Protein AF-N1R2E8-F1 (afdb_monomer_lite)

Secondary structure (DSSP, 8-state):
-PPPPS----S-HHHHTTT-SEEEE-S--GGGGGS-HHHHHHHS-SSEEEEETTS---EEETS---TTTGGGTPPP--

Radius of gyration: 15.97 Å; chains: 1; bounding box: 43×41×31 Å

Sequence (78 aa):
MGARAPVTVTSDAYEAVRDAHAVCILTEWDEFRSLDCWRMYNVMQKPAFVFAVAGFIIYAIGKPLDQAQWLKVMPAVA

Foldseek 3Di:
DDDDDPDDDDPDPLVVLQQAQEDEAPDDDPVVVPDDVVSSCVRYDPQHWYAYPVDGDTDRPDDPPPVVPVVVPDPDDD

pLDDT: mean 74.65, std 19.26, range [38.69, 95.75]

InterPro domains:
  IPR014027 UDP-glucose/GDP-mannose dehydrogenase, C-terminal [PF03720] (7-53)
  IPR028356 UDP-glucose 6-dehydrogenase, eukaryotic type [PTHR11374] (6-53)
  IPR036220 UDP-glucose/GDP-mannose dehydrogenase, C-terminal domain superfamily [SSF52413] (6-49)

Organism: Aegilops tauschii (NCBI:txid37682)

Structure (mmCIF, N/CA/C/O backbone):
data_AF-N1R2E8-F1
#
_entry.id   AF-N1R2E8-F1
#
loop_
_atom_site.group_PDB
_atom_site.id
_atom_site.type_symbol
_atom_site.label_atom_id
_atom_site.label_alt_id
_atom_site.label_comp_id
_atom_site.label_asym_id
_atom_site.label_entity_id
_atom_site.label_seq_id
_atom_site.pdbx_PDB_ins_code
_atom_site.Cartn_x
_atom_site.Cartn_y
_atom_site.Cartn_z
_atom_site.occupancy
_atom_site.B_iso_or_equiv
_atom_site.auth_seq_id
_atom_site.auth_comp_id
_atom_site.auth_asym_id
_atom_site.auth_atom_id
_atom_site.pdbx_PDB_model_num
ATOM 1 N N . MET A 1 1 ? -18.437 -9.989 -18.445 1.00 38.69 1 MET A N 1
ATOM 2 C CA . MET A 1 1 ? -17.403 -9.357 -17.595 1.00 38.69 1 MET A CA 1
ATOM 3 C C . MET A 1 1 ? -18.088 -8.919 -16.314 1.00 38.69 1 MET A C 1
ATOM 5 O O . MET A 1 1 ? -18.984 -8.092 -16.398 1.00 38.69 1 MET A O 1
ATOM 9 N N . GLY A 1 2 ? -17.780 -9.535 -15.171 1.00 50.22 2 GLY A N 1
ATOM 10 C CA . GLY A 1 2 ? -18.392 -9.152 -13.894 1.00 50.22 2 GLY A CA 1
ATOM 11 C C . GLY A 1 2 ? -17.872 -7.786 -13.456 1.00 50.22 2 GLY A C 1
ATOM 12 O O . GLY A 1 2 ? -16.660 -7.606 -13.353 1.00 50.22 2 GLY A O 1
ATOM 13 N N . ALA A 1 3 ? -18.766 -6.822 -13.247 1.00 57.66 3 ALA A N 1
ATOM 14 C CA . ALA A 1 3 ? -18.394 -5.527 -12.696 1.00 57.66 3 ALA A CA 1
ATOM 15 C C . ALA A 1 3 ? -17.885 -5.731 -11.261 1.00 57.66 3 ALA A C 1
ATOM 17 O O . ALA A 1 3 ? -18.595 -6.287 -10.423 1.00 57.66 3 ALA A O 1
ATOM 18 N N . ARG A 1 4 ? -16.643 -5.320 -10.978 1.00 65.75 4 ARG A N 1
ATOM 19 C CA . ARG A 1 4 ? -16.146 -5.234 -9.599 1.00 65.75 4 ARG A CA 1
ATOM 20 C C . ARG A 1 4 ? -16.977 -4.189 -8.852 1.00 65.75 4 ARG A C 1
ATOM 22 O O . ARG A 1 4 ? -17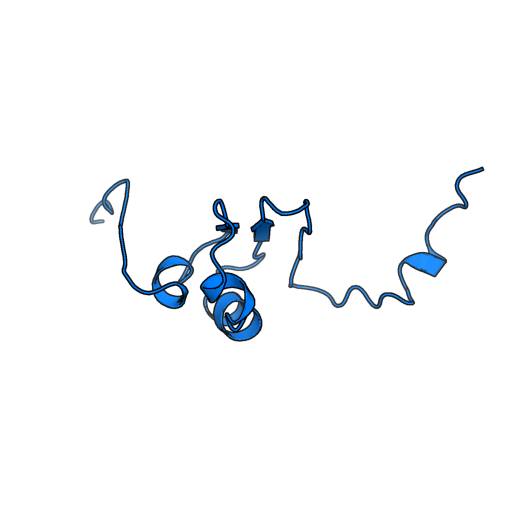.377 -3.186 -9.443 1.00 65.75 4 ARG A O 1
ATOM 29 N N . ALA A 1 5 ? -17.233 -4.430 -7.567 1.00 78.44 5 ALA A N 1
ATOM 30 C CA . ALA A 1 5 ? -17.846 -3.427 -6.708 1.00 78.44 5 ALA A CA 1
ATOM 31 C C . ALA A 1 5 ? -17.014 -2.128 -6.763 1.00 78.44 5 ALA A C 1
ATOM 33 O O . ALA A 1 5 ? -15.784 -2.208 -6.811 1.00 78.44 5 ALA A O 1
ATOM 34 N N . PRO A 1 6 ? -17.650 -0.942 -6.760 1.00 87.50 6 PRO A N 1
ATOM 35 C CA . PRO A 1 6 ? -16.946 0.338 -6.875 1.00 87.50 6 PRO A CA 1
ATOM 36 C C . PRO A 1 6 ? -16.007 0.609 -5.691 1.00 87.50 6 PRO A C 1
ATOM 38 O O . PRO A 1 6 ? -15.100 1.428 -5.802 1.00 87.50 6 PRO A O 1
ATOM 41 N N . VAL A 1 7 ? -16.219 -0.084 -4.568 1.00 92.12 7 VAL A N 1
ATOM 42 C CA . VAL A 1 7 ? -15.381 -0.033 -3.372 1.00 92.12 7 VAL A CA 1
ATOM 43 C C . VAL A 1 7 ? -15.209 -1.448 -2.830 1.00 92.12 7 VAL A C 1
ATOM 45 O O . VAL A 1 7 ? -16.172 -2.211 -2.744 1.00 92.12 7 VAL A O 1
ATOM 48 N N . THR A 1 8 ? -13.984 -1.781 -2.436 1.00 94.19 8 THR A N 1
ATOM 49 C CA . THR A 1 8 ? -13.635 -3.024 -1.742 1.00 94.19 8 THR A CA 1
ATOM 50 C C . THR A 1 8 ? -12.865 -2.692 -0.474 1.00 94.19 8 THR A C 1
ATOM 52 O O . THR A 1 8 ? -12.016 -1.804 -0.486 1.00 94.19 8 THR A O 1
ATOM 55 N N . VAL A 1 9 ? -13.141 -3.422 0.603 1.00 95.06 9 VAL A N 1
ATOM 56 C CA . VAL A 1 9 ? -12.442 -3.290 1.885 1.00 95.06 9 VAL A CA 1
ATOM 57 C C . VAL A 1 9 ? -11.717 -4.600 2.163 1.00 95.06 9 VAL A C 1
ATOM 59 O O . VAL A 1 9 ? -12.272 -5.673 1.933 1.00 95.06 9 VAL A O 1
ATOM 62 N N . THR A 1 10 ? -10.484 -4.511 2.647 1.00 95.25 10 THR A N 1
ATOM 63 C CA . THR A 1 10 ? -9.683 -5.657 3.087 1.00 95.25 10 THR A CA 1
ATOM 64 C C . THR A 1 10 ? -8.993 -5.317 4.404 1.00 95.25 10 THR A C 1
ATOM 66 O O . THR A 1 10 ? -8.787 -4.145 4.717 1.00 95.25 10 THR A O 1
ATOM 69 N N . SER A 1 11 ? -8.659 -6.345 5.176 1.00 95.75 11 SER A N 1
ATOM 70 C CA . SER A 1 11 ? -7.877 -6.243 6.409 1.00 95.75 11 SER A CA 1
ATOM 71 C C . SER A 1 11 ? -6.366 -6.362 6.174 1.00 95.75 11 SER A C 1
ATOM 73 O O . SER A 1 11 ? -5.605 -6.299 7.132 1.00 95.75 11 SER A O 1
ATOM 75 N N . ASP A 1 12 ? -5.921 -6.563 4.928 1.00 94.12 12 ASP A N 1
ATOM 76 C CA . ASP A 1 12 ? -4.512 -6.749 4.571 1.00 94.12 12 ASP A CA 1
ATOM 77 C C . ASP A 1 12 ? -4.050 -5.678 3.563 1.00 94.12 12 ASP A C 1
ATOM 79 O O . ASP A 1 12 ? -4.599 -5.530 2.467 1.00 94.12 12 ASP A O 1
ATOM 83 N N . ALA A 1 13 ? -3.008 -4.927 3.932 1.00 93.06 13 ALA A N 1
ATOM 84 C CA . ALA A 1 13 ? -2.470 -3.841 3.115 1.00 93.06 13 ALA A CA 1
ATOM 85 C C . ALA A 1 13 ? -1.839 -4.321 1.792 1.00 93.06 13 ALA A C 1
ATOM 87 O O . ALA A 1 13 ? -1.905 -3.612 0.789 1.00 93.06 13 ALA A O 1
ATOM 88 N N . TYR A 1 14 ? -1.255 -5.521 1.757 1.00 93.31 14 TYR A N 1
ATOM 89 C CA . TYR A 1 14 ? -0.674 -6.113 0.549 1.00 93.31 14 TYR A CA 1
ATOM 90 C C . TYR A 1 14 ? -1.754 -6.598 -0.419 1.00 93.31 14 TYR A C 1
ATOM 92 O O . TYR A 1 14 ? -1.558 -6.547 -1.633 1.00 93.31 14 TYR A O 1
ATOM 100 N N . GLU A 1 15 ? -2.900 -7.042 0.096 1.00 95.75 15 GLU A N 1
ATOM 101 C CA . GLU A 1 15 ? -4.070 -7.316 -0.736 1.00 95.75 15 GLU A CA 1
ATOM 102 C C . GLU A 1 15 ? -4.675 -6.036 -1.306 1.00 95.75 15 GLU A C 1
ATOM 104 O O . GLU A 1 15 ?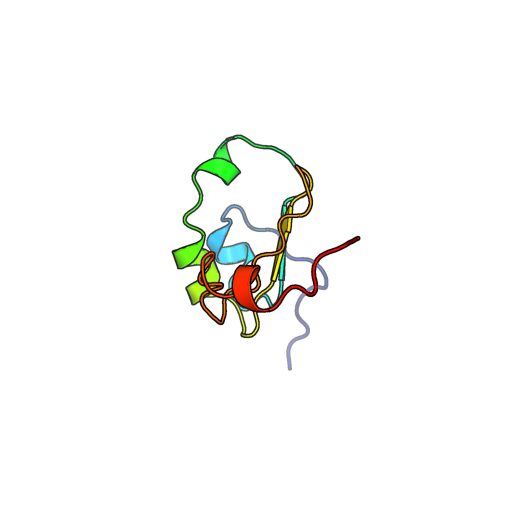 -5.041 -6.014 -2.480 1.00 95.75 15 GLU A O 1
ATOM 109 N N . ALA A 1 16 ? -4.726 -4.963 -0.510 1.00 94.50 16 ALA A N 1
ATOM 110 C CA . ALA A 1 16 ? -5.278 -3.677 -0.933 1.00 94.50 16 ALA A CA 1
ATOM 111 C C . ALA A 1 16 ? -4.521 -3.068 -2.123 1.00 94.50 16 ALA A C 1
ATOM 113 O O . ALA A 1 16 ? -5.123 -2.403 -2.965 1.00 94.50 16 ALA A O 1
ATOM 114 N N . VAL A 1 17 ? -3.206 -3.299 -2.205 1.00 94.19 17 VAL A N 1
ATOM 115 C CA . VAL A 1 17 ? -2.356 -2.774 -3.288 1.00 94.19 17 VAL A CA 1
ATOM 116 C C . VAL A 1 17 ? -2.143 -3.752 -4.444 1.00 94.19 17 VAL A C 1
ATOM 118 O O . VAL A 1 17 ? -1.509 -3.392 -5.437 1.00 94.19 17 VAL A O 1
ATOM 121 N N . ARG A 1 18 ? -2.670 -4.979 -4.360 1.00 95.19 18 ARG A N 1
ATOM 122 C CA . ARG A 1 18 ? -2.554 -5.965 -5.440 1.00 95.19 18 ARG A CA 1
ATOM 123 C C . ARG A 1 18 ? -3.271 -5.454 -6.688 1.00 95.19 18 ARG A C 1
ATOM 125 O O . ARG A 1 18 ? -4.440 -5.085 -6.635 1.00 95.19 18 ARG A O 1
ATOM 132 N N . ASP A 1 19 ? -2.557 -5.431 -7.808 1.00 94.38 19 ASP A N 1
ATOM 133 C CA . ASP A 1 19 ? -3.008 -4.866 -9.084 1.00 94.38 19 ASP A CA 1
ATOM 134 C C . ASP A 1 19 ? -3.374 -3.366 -9.041 1.00 94.38 19 ASP A C 1
ATOM 136 O O . ASP A 1 19 ? -3.937 -2.829 -10.000 1.00 94.38 19 ASP A O 1
ATOM 140 N N . ALA A 1 20 ? -3.034 -2.655 -7.963 1.00 93.81 20 ALA A N 1
ATOM 141 C CA . ALA A 1 20 ? -3.257 -1.220 -7.873 1.00 93.81 20 ALA A CA 1
ATOM 142 C C . ALA A 1 20 ? -2.203 -0.458 -8.690 1.00 93.81 20 ALA A C 1
ATOM 144 O O . ALA A 1 20 ? -1.024 -0.811 -8.696 1.00 93.81 20 ALA A O 1
ATOM 145 N N . HIS A 1 21 ? -2.620 0.625 -9.349 1.00 91.19 21 HIS A N 1
ATOM 146 C CA . HIS A 1 21 ? -1.703 1.570 -10.002 1.00 91.19 21 HIS A CA 1
ATOM 147 C C . HIS A 1 21 ? -1.096 2.552 -8.993 1.00 91.19 21 HIS A C 1
ATOM 149 O O . HIS A 1 21 ? 0.026 3.027 -9.160 1.00 91.19 21 HIS A O 1
ATOM 155 N N . ALA A 1 22 ? -1.844 2.862 -7.935 1.00 90.69 22 ALA A N 1
ATOM 156 C CA . ALA A 1 22 ? -1.438 3.802 -6.909 1.00 90.69 22 ALA A CA 1
ATOM 157 C C . ALA A 1 22 ? -1.951 3.375 -5.533 1.00 90.69 22 ALA A C 1
ATOM 159 O O . ALA A 1 22 ? -3.011 2.759 -5.426 1.00 90.69 22 ALA A O 1
ATOM 160 N N . VAL A 1 23 ? -1.218 3.757 -4.491 1.00 90.56 23 VAL A N 1
ATOM 161 C CA . VAL A 1 23 ? -1.637 3.646 -3.091 1.00 90.56 23 VAL A CA 1
ATOM 162 C C . VAL A 1 23 ? -1.553 5.014 -2.422 1.00 90.56 23 VAL A C 1
ATOM 164 O O . VAL A 1 23 ? -0.624 5.782 -2.677 1.00 90.56 23 VAL A O 1
ATOM 167 N N . CYS A 1 24 ? -2.536 5.320 -1.575 1.00 91.19 24 CYS A N 1
ATOM 168 C CA . CYS A 1 24 ? -2.584 6.550 -0.795 1.00 91.19 24 CYS A CA 1
ATOM 169 C C . CYS A 1 24 ? -2.724 6.216 0.692 1.00 91.19 24 CYS A C 1
ATOM 171 O O . CYS A 1 24 ? -3.717 5.621 1.107 1.00 91.19 24 CYS A O 1
ATOM 173 N N . ILE A 1 25 ? -1.725 6.594 1.487 1.00 87.81 25 ILE A N 1
ATOM 174 C CA . ILE A 1 25 ? -1.729 6.451 2.942 1.00 87.81 25 ILE A CA 1
ATOM 175 C C . ILE A 1 25 ? -2.294 7.745 3.527 1.00 87.81 25 ILE A C 1
ATOM 177 O O . ILE A 1 25 ? -1.623 8.778 3.518 1.00 87.81 25 ILE A O 1
ATOM 181 N N . LEU A 1 26 ? -3.539 7.679 4.004 1.00 88.19 26 LEU A N 1
ATOM 182 C CA . LEU A 1 26 ? -4.319 8.835 4.471 1.00 88.19 26 LEU A CA 1
ATOM 183 C C . LEU A 1 26 ? -4.282 9.052 5.990 1.00 88.19 26 LEU A C 1
ATOM 185 O O . LEU A 1 26 ? -4.784 10.058 6.481 1.00 88.19 26 LEU A O 1
ATOM 189 N N . THR A 1 27 ? -3.695 8.119 6.733 1.00 86.81 27 THR A N 1
ATOM 190 C CA . THR A 1 27 ? -3.630 8.129 8.200 1.00 86.81 27 THR A CA 1
ATOM 191 C C . THR A 1 27 ? -2.244 7.697 8.654 1.00 86.81 27 THR A C 1
ATOM 193 O O . THR A 1 27 ? -1.654 6.807 8.044 1.00 86.81 27 THR A O 1
ATOM 196 N N . GLU A 1 28 ? -1.741 8.272 9.741 1.00 85.62 28 GLU A N 1
ATOM 197 C CA . GLU A 1 28 ? -0.384 8.030 10.253 1.00 85.62 28 GLU A CA 1
ATOM 198 C C . GLU A 1 28 ? -0.287 6.886 11.279 1.00 85.62 28 GLU A C 1
ATOM 200 O O . GLU A 1 28 ? 0.397 7.004 12.292 1.00 85.62 28 GLU A O 1
ATOM 205 N N . TRP A 1 29 ? -0.955 5.758 11.025 1.00 89.12 29 TRP A N 1
ATOM 206 C CA . TRP A 1 29 ? -0.827 4.587 11.896 1.00 89.12 29 TRP A CA 1
ATOM 207 C C . TRP A 1 29 ? 0.607 4.047 11.884 1.00 89.12 29 TRP A C 1
ATOM 209 O O . TRP A 1 29 ? 1.201 3.868 10.817 1.00 89.12 29 TRP A O 1
ATOM 219 N N . ASP A 1 30 ? 1.141 3.740 13.069 1.00 86.12 30 ASP A N 1
ATOM 220 C CA . ASP A 1 30 ? 2.499 3.203 13.234 1.00 86.12 30 ASP A CA 1
ATOM 221 C C . ASP A 1 30 ? 2.736 1.928 12.411 1.00 86.12 30 ASP A C 1
ATOM 223 O O . ASP A 1 30 ? 3.835 1.709 11.905 1.00 86.12 30 ASP A O 1
ATOM 227 N N . GLU A 1 31 ? 1.690 1.130 12.199 1.00 86.38 31 GLU A N 1
ATOM 228 C CA . GLU A 1 31 ? 1.706 -0.086 11.380 1.00 86.38 31 GLU A CA 1
ATOM 229 C C . GLU A 1 31 ? 2.162 0.168 9.935 1.00 86.38 31 GLU A C 1
ATOM 231 O O . GLU A 1 31 ? 2.811 -0.680 9.328 1.00 86.38 31 GLU A O 1
ATOM 236 N N . PHE A 1 32 ? 1.886 1.347 9.370 1.00 85.56 32 PHE A N 1
ATOM 237 C CA . PHE A 1 32 ? 2.304 1.671 8.005 1.00 85.56 32 PHE A CA 1
ATOM 238 C C . PHE A 1 32 ? 3.793 2.002 7.892 1.00 85.56 32 PHE A C 1
ATOM 240 O O . PHE A 1 32 ? 4.351 1.915 6.799 1.00 85.56 32 PHE A O 1
ATOM 247 N N . ARG A 1 33 ? 4.464 2.322 9.006 1.00 82.31 33 ARG A N 1
ATOM 248 C CA . ARG A 1 33 ? 5.915 2.568 9.040 1.00 82.31 33 ARG A CA 1
ATOM 249 C C . ARG A 1 33 ? 6.727 1.278 8.917 1.00 82.31 33 ARG A C 1
ATOM 251 O O . ARG A 1 33 ? 7.893 1.338 8.539 1.00 82.31 33 ARG A O 1
ATOM 258 N N . SER A 1 34 ? 6.129 0.130 9.238 1.00 86.31 34 SER A N 1
ATOM 259 C CA . SER A 1 34 ? 6.778 -1.186 9.205 1.00 86.31 34 SER A CA 1
ATOM 260 C C . SER A 1 34 ? 6.404 -2.034 7.982 1.00 86.31 34 SER A C 1
ATOM 262 O O . SER A 1 34 ? 6.861 -3.173 7.872 1.00 86.31 34 SER A O 1
ATOM 264 N N . LEU A 1 35 ? 5.603 -1.501 7.050 1.00 86.19 35 LEU A N 1
ATOM 265 C CA . LEU A 1 35 ? 5.246 -2.206 5.818 1.00 86.19 35 LEU A CA 1
ATOM 266 C C . LEU A 1 35 ? 6.450 -2.387 4.886 1.00 86.19 35 LEU A C 1
ATOM 268 O O . LEU A 1 35 ? 7.268 -1.489 4.686 1.00 86.19 35 LEU A O 1
ATOM 272 N N . ASP A 1 36 ? 6.508 -3.552 4.242 1.00 87.31 36 ASP A N 1
ATOM 273 C CA . ASP A 1 36 ? 7.494 -3.843 3.208 1.00 87.31 36 ASP A CA 1
ATOM 274 C C . ASP A 1 36 ? 7.057 -3.209 1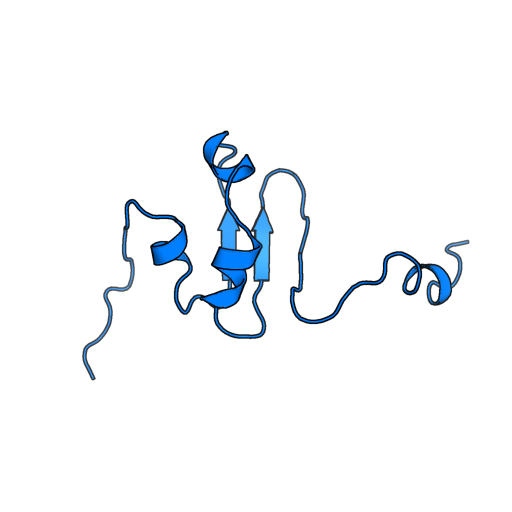.878 1.00 87.31 36 ASP A C 1
ATOM 276 O O . ASP A 1 36 ? 6.345 -3.807 1.061 1.00 87.31 36 ASP A O 1
ATOM 280 N N . CYS A 1 37 ? 7.505 -1.973 1.651 1.00 83.56 37 CYS A N 1
ATOM 281 C CA . CYS A 1 37 ? 7.236 -1.226 0.422 1.00 83.56 37 CYS A CA 1
ATOM 282 C C . CYS A 1 37 ? 7.725 -1.950 -0.843 1.00 83.56 37 CYS A C 1
ATOM 284 O O . CYS A 1 37 ? 7.151 -1.760 -1.918 1.00 83.56 37 CYS A O 1
ATOM 286 N N . TRP A 1 38 ? 8.763 -2.789 -0.747 1.00 84.44 38 TRP A N 1
ATOM 287 C CA . TRP A 1 38 ? 9.265 -3.542 -1.894 1.00 84.44 38 TRP A CA 1
ATOM 288 C C . TRP A 1 38 ? 8.310 -4.670 -2.273 1.00 84.44 38 TRP A C 1
ATOM 290 O O . TRP A 1 38 ? 7.966 -4.842 -3.446 1.00 84.44 38 TRP A O 1
ATOM 300 N N . ARG A 1 39 ? 7.803 -5.392 -1.271 1.00 89.00 39 ARG A N 1
ATOM 301 C CA . ARG A 1 39 ? 6.751 -6.392 -1.461 1.00 89.00 39 ARG A CA 1
ATOM 302 C C . ARG A 1 39 ? 5.481 -5.773 -2.038 1.00 89.00 39 ARG A C 1
ATOM 304 O O . ARG A 1 39 ? 4.919 -6.343 -2.971 1.00 89.00 39 ARG A O 1
ATOM 311 N N . MET A 1 40 ? 5.055 -4.614 -1.531 1.00 89.75 40 MET A N 1
ATOM 312 C CA . MET A 1 40 ? 3.910 -3.874 -2.079 1.00 89.75 40 MET A CA 1
ATOM 313 C C . MET A 1 40 ? 4.135 -3.521 -3.547 1.00 89.75 40 MET A C 1
ATOM 315 O O . MET A 1 40 ? 3.301 -3.826 -4.395 1.00 89.75 40 MET A O 1
ATOM 319 N N . TYR A 1 41 ? 5.296 -2.94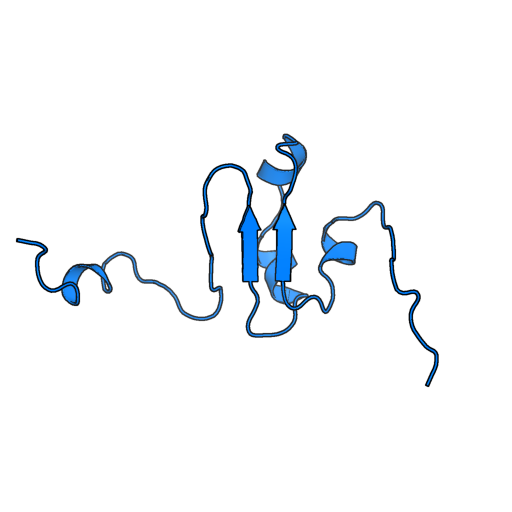6 -3.869 1.00 85.75 41 TYR A N 1
ATOM 320 C CA . TYR A 1 41 ? 5.627 -2.605 -5.241 1.00 85.75 41 TYR A CA 1
ATOM 321 C C . TYR A 1 41 ? 5.541 -3.829 -6.154 1.00 85.75 41 TYR A C 1
ATOM 323 O O . TYR A 1 41 ? 4.898 -3.745 -7.191 1.00 85.75 41 TYR A O 1
ATOM 331 N N . ASN A 1 42 ? 6.111 -4.980 -5.799 1.00 89.81 42 ASN A N 1
ATOM 332 C CA . ASN A 1 42 ? 6.109 -6.158 -6.678 1.00 89.81 42 ASN A CA 1
ATOM 333 C C . ASN A 1 42 ? 4.709 -6.658 -7.081 1.00 89.81 42 ASN A C 1
ATOM 335 O O . ASN A 1 42 ? 4.581 -7.266 -8.140 1.00 89.81 42 ASN A O 1
ATOM 339 N N . VAL A 1 43 ? 3.672 -6.383 -6.284 1.00 92.94 43 VAL A N 1
ATOM 340 C CA . VAL A 1 43 ? 2.285 -6.790 -6.579 1.00 92.94 43 VAL A CA 1
ATOM 341 C C . VAL A 1 43 ? 1.429 -5.681 -7.211 1.00 92.94 43 VAL A C 1
ATOM 343 O O . VAL A 1 43 ? 0.282 -5.934 -7.576 1.00 92.94 43 VAL A O 1
ATOM 346 N N . MET A 1 44 ? 1.967 -4.466 -7.353 1.00 94.00 44 MET A N 1
ATOM 347 C CA . MET A 1 44 ? 1.303 -3.319 -7.988 1.00 94.00 44 MET A CA 1
ATOM 348 C C . MET A 1 44 ? 1.545 -3.264 -9.502 1.00 94.00 44 MET A C 1
ATOM 350 O O . MET A 1 44 ? 2.635 -3.600 -9.983 1.00 94.00 44 MET A O 1
ATOM 354 N N . GLN A 1 45 ? 0.577 -2.711 -10.239 1.00 93.00 45 GLN A N 1
ATOM 355 C CA . GLN A 1 45 ? 0.698 -2.430 -11.675 1.00 93.00 45 GLN A CA 1
ATOM 356 C C . GLN A 1 45 ? 1.770 -1.369 -11.953 1.00 93.00 45 GLN A C 1
ATOM 358 O O . GLN A 1 45 ? 2.036 -0.504 -11.118 1.00 93.00 45 GLN A O 1
ATOM 363 N N . LYS A 1 46 ? 2.422 -1.451 -13.122 1.00 88.12 46 LYS A N 1
ATOM 364 C CA . LYS A 1 46 ? 3.517 -0.545 -13.510 1.00 88.12 46 LYS A CA 1
ATOM 365 C C . LYS A 1 46 ? 3.074 0.475 -14.556 1.00 88.12 46 LYS A C 1
ATOM 367 O O . LYS A 1 46 ? 2.440 0.075 -15.530 1.00 88.12 46 LYS A O 1
ATOM 372 N N . PRO A 1 47 ? 3.480 1.753 -14.421 1.00 88.56 47 PRO A N 1
ATOM 373 C CA . PRO A 1 47 ? 4.230 2.349 -13.300 1.00 88.56 47 PRO A CA 1
ATOM 374 C C . PRO A 1 47 ? 3.393 2.422 -12.006 1.00 88.56 47 PRO A C 1
ATOM 376 O O . PRO A 1 47 ? 2.182 2.605 -12.077 1.00 88.56 47 PRO A O 1
ATOM 379 N N . ALA A 1 48 ? 4.041 2.279 -10.842 1.00 84.62 48 ALA A N 1
ATOM 380 C CA . ALA A 1 48 ? 3.372 2.302 -9.535 1.00 84.62 48 ALA A CA 1
ATOM 381 C C . ALA A 1 48 ? 3.643 3.617 -8.791 1.00 84.62 48 ALA A C 1
ATOM 383 O O . ALA A 1 48 ? 4.772 4.114 -8.814 1.00 84.62 48 ALA A O 1
ATOM 384 N N . PHE A 1 49 ? 2.631 4.136 -8.091 1.00 84.31 49 PHE A N 1
ATOM 385 C CA . PHE A 1 49 ? 2.704 5.412 -7.370 1.00 84.31 49 PHE A CA 1
ATOM 386 C C . PHE A 1 49 ? 2.321 5.265 -5.893 1.00 84.31 49 PHE A C 1
ATOM 388 O O . PHE A 1 49 ? 1.342 4.602 -5.557 1.00 84.31 49 PHE A O 1
ATOM 395 N N . VAL A 1 50 ? 3.070 5.920 -5.007 1.00 84.81 50 VAL A N 1
ATOM 396 C CA . VAL A 1 50 ? 2.796 5.956 -3.563 1.00 84.81 50 VAL A CA 1
ATOM 397 C C . VAL A 1 50 ? 2.616 7.410 -3.135 1.00 84.81 50 VAL A C 1
ATOM 399 O O . VAL A 1 50 ? 3.485 8.238 -3.405 1.00 84.81 50 VAL A O 1
ATOM 402 N N . PHE A 1 51 ? 1.500 7.707 -2.471 1.00 83.06 51 PHE A N 1
ATOM 403 C CA . PHE A 1 51 ? 1.180 9.011 -1.888 1.00 83.06 51 PHE A CA 1
ATOM 404 C C . PHE A 1 51 ? 1.014 8.865 -0.371 1.00 83.06 51 PHE A C 1
ATOM 406 O O . PHE A 1 51 ? 0.339 7.942 0.084 1.00 83.06 51 PHE A O 1
ATOM 413 N N . ALA A 1 52 ? 1.598 9.765 0.421 1.00 78.44 52 ALA A N 1
ATOM 414 C CA . ALA A 1 52 ? 1.493 9.742 1.881 1.00 78.44 52 ALA A CA 1
ATOM 415 C C . ALA A 1 52 ? 1.223 11.145 2.443 1.00 78.44 52 ALA A C 1
ATOM 417 O O . ALA A 1 52 ? 1.820 12.124 1.995 1.00 78.44 52 ALA A O 1
ATOM 418 N N . VAL A 1 53 ? 0.327 11.237 3.434 1.00 69.38 53 VAL A N 1
ATOM 419 C CA . VAL A 1 53 ? -0.093 12.514 4.051 1.00 69.38 53 VAL A CA 1
ATOM 420 C C . VAL A 1 53 ? 0.947 13.140 4.983 1.00 69.38 53 VAL A C 1
ATOM 422 O O . VAL A 1 53 ? 0.911 14.347 5.193 1.00 69.38 53 VAL A O 1
ATOM 425 N N . ALA A 1 54 ? 1.912 12.365 5.490 1.00 61.88 54 ALA A N 1
ATOM 426 C CA . ALA A 1 54 ? 2.956 12.836 6.413 1.00 61.88 54 ALA A CA 1
ATOM 427 C C . ALA A 1 54 ? 4.030 13.743 5.757 1.00 61.88 54 ALA A C 1
ATOM 429 O O . ALA A 1 54 ? 5.069 14.023 6.350 1.00 61.88 54 ALA A O 1
ATOM 430 N N . GLY A 1 55 ? 3.787 14.199 4.527 1.00 49.12 55 GLY A N 1
ATOM 431 C CA . GLY A 1 55 ? 4.727 14.918 3.675 1.00 49.12 55 GLY A CA 1
ATOM 432 C C . GLY A 1 55 ? 4.817 14.206 2.332 1.00 49.12 55 GLY A C 1
ATOM 433 O O . GLY A 1 55 ? 5.076 13.007 2.283 1.00 49.12 55 GLY A O 1
ATOM 434 N N . PHE A 1 56 ? 4.559 14.931 1.243 1.00 43.34 56 PHE A N 1
ATOM 435 C CA . PHE A 1 56 ? 4.544 14.416 -0.127 1.00 43.34 56 PHE A CA 1
ATOM 436 C C . PHE A 1 56 ? 5.905 13.817 -0.524 1.00 43.34 56 PHE A C 1
ATOM 438 O O . PHE A 1 56 ? 6.732 14.484 -1.140 1.00 43.34 56 PHE A O 1
ATOM 445 N N . ILE A 1 57 ? 6.135 12.545 -0.206 1.00 49.97 57 ILE A N 1
ATOM 446 C CA . ILE A 1 57 ? 7.218 11.755 -0.783 1.00 49.97 57 ILE A CA 1
ATOM 447 C C . ILE A 1 57 ? 6.597 10.879 -1.868 1.00 49.97 57 ILE A C 1
ATOM 449 O O . ILE A 1 57 ? 5.965 9.864 -1.586 1.00 49.97 57 ILE A O 1
ATOM 453 N N . ILE A 1 58 ? 6.744 11.309 -3.123 1.00 48.53 58 ILE A N 1
ATOM 454 C CA . ILE A 1 58 ? 6.335 10.532 -4.296 1.00 48.53 58 ILE A CA 1
ATOM 455 C C . ILE A 1 58 ? 7.501 9.614 -4.664 1.00 48.53 58 ILE A C 1
ATOM 457 O O . ILE A 1 58 ? 8.494 10.063 -5.237 1.00 48.53 58 ILE A O 1
ATOM 461 N N . TYR A 1 59 ? 7.386 8.320 -4.372 1.00 53.06 59 TYR A N 1
ATOM 462 C CA . TYR A 1 59 ? 8.296 7.323 -4.936 1.00 53.06 59 TYR A CA 1
ATOM 463 C C . TYR A 1 59 ? 7.733 6.827 -6.272 1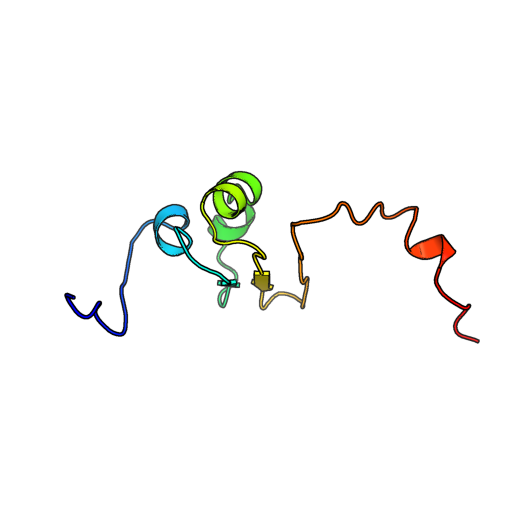.00 53.06 59 TYR A C 1
ATOM 465 O O . TYR A 1 59 ? 6.795 6.032 -6.307 1.00 53.06 59 TYR A O 1
ATOM 473 N N . ALA A 1 60 ? 8.318 7.278 -7.384 1.00 49.16 60 ALA A N 1
ATOM 474 C CA . ALA A 1 60 ? 8.179 6.602 -8.671 1.00 49.16 60 ALA A CA 1
ATOM 475 C C . ALA A 1 60 ? 9.116 5.389 -8.664 1.00 49.16 60 ALA A C 1
ATOM 477 O O . ALA A 1 60 ? 10.267 5.465 -9.097 1.00 49.16 60 ALA A O 1
ATOM 478 N N . ILE A 1 61 ? 8.663 4.271 -8.103 1.00 53.59 61 ILE A N 1
ATOM 479 C CA . ILE A 1 61 ? 9.467 3.051 -8.124 1.00 53.59 61 ILE A CA 1
ATOM 480 C C . ILE A 1 61 ? 9.424 2.530 -9.570 1.00 53.59 61 ILE A C 1
ATOM 482 O O . ILE A 1 61 ? 8.362 2.243 -10.116 1.00 53.59 61 ILE A O 1
ATOM 486 N N . GLY A 1 62 ? 10.581 2.519 -10.234 1.00 45.62 62 GLY A N 1
ATOM 487 C CA . GLY A 1 62 ? 10.688 2.183 -11.659 1.00 45.62 62 GLY A CA 1
ATOM 488 C C . GLY A 1 62 ? 11.998 2.614 -12.321 1.00 45.62 62 GLY A C 1
ATOM 489 O O . GLY A 1 62 ? 12.401 2.017 -13.316 1.00 45.62 62 GLY A O 1
ATOM 490 N N . LYS A 1 63 ? 12.718 3.578 -11.737 1.00 45.00 63 LYS A N 1
ATOM 491 C CA . LYS A 1 63 ? 14.154 3.792 -11.967 1.00 45.00 63 LYS A CA 1
ATOM 492 C C . LYS A 1 63 ? 14.815 4.158 -10.639 1.00 45.00 63 LYS A C 1
ATOM 494 O O . LYS A 1 63 ? 14.175 4.854 -9.852 1.00 45.00 63 LYS A O 1
ATOM 499 N N . PRO A 1 64 ? 16.056 3.722 -10.366 1.00 39.38 64 PRO A N 1
ATOM 500 C CA . PRO A 1 64 ? 16.800 4.289 -9.255 1.00 39.38 64 PRO A CA 1
ATOM 501 C C . PRO A 1 64 ? 16.913 5.795 -9.511 1.00 39.38 64 PRO A C 1
ATOM 503 O O . PRO A 1 64 ? 17.540 6.211 -10.485 1.00 39.38 64 PRO A O 1
ATOM 506 N N . LEU A 1 65 ? 16.301 6.623 -8.659 1.00 52.72 65 LEU A N 1
ATOM 507 C CA . LEU A 1 65 ? 16.894 7.929 -8.415 1.00 52.72 65 LEU A CA 1
ATOM 508 C C . LEU A 1 65 ? 18.184 7.603 -7.669 1.00 52.72 65 LEU A C 1
ATOM 510 O O . LEU A 1 65 ? 18.191 7.462 -6.449 1.00 52.72 65 LEU A O 1
ATOM 514 N N . ASP A 1 66 ? 19.266 7.391 -8.416 1.00 55.78 66 ASP A N 1
ATOM 515 C CA . ASP A 1 66 ? 20.580 7.567 -7.832 1.00 55.78 66 ASP A CA 1
ATOM 516 C C . ASP A 1 66 ? 20.592 9.001 -7.297 1.00 55.78 66 ASP A C 1
ATOM 518 O O . ASP A 1 66 ? 20.566 9.976 -8.059 1.00 55.78 66 ASP A O 1
ATOM 522 N N . GLN A 1 67 ? 20.550 9.126 -5.971 1.00 52.84 67 GLN A N 1
ATOM 523 C CA . GLN A 1 67 ? 20.539 10.411 -5.293 1.00 52.84 67 GLN A CA 1
ATOM 524 C C . GLN A 1 67 ? 21.813 11.220 -5.626 1.00 52.84 67 GLN A C 1
ATOM 526 O O . GLN A 1 67 ? 21.841 12.431 -5.435 1.00 52.84 67 GLN A O 1
ATOM 531 N N . ALA A 1 68 ? 22.848 10.589 -6.191 1.00 53.31 68 ALA A N 1
ATOM 532 C CA . ALA A 1 68 ? 24.049 11.247 -6.690 1.00 53.31 68 ALA A CA 1
ATOM 533 C C . ALA A 1 68 ? 23.957 11.710 -8.160 1.00 53.31 68 ALA A C 1
ATOM 535 O O . ALA A 1 68 ? 24.778 12.525 -8.593 1.00 53.31 68 ALA A O 1
ATOM 536 N N . GLN A 1 69 ? 22.986 11.228 -8.945 1.00 54.19 69 GLN A N 1
ATOM 537 C CA . GLN A 1 69 ? 22.873 11.547 -10.372 1.00 54.19 69 GLN A CA 1
ATOM 538 C C . GLN A 1 69 ? 21.922 12.723 -10.643 1.00 54.19 69 GLN A C 1
ATOM 540 O O . GLN A 1 69 ? 22.221 13.531 -11.518 1.00 54.19 69 GLN A O 1
ATOM 545 N N . TRP A 1 70 ? 20.844 12.899 -9.865 1.00 50.53 70 TRP A N 1
ATOM 546 C CA . TRP A 1 70 ? 19.928 14.049 -10.018 1.00 50.53 70 TRP A CA 1
ATOM 547 C C . TRP A 1 70 ? 20.568 15.393 -9.620 1.00 50.53 70 TRP A C 1
ATOM 549 O O . TRP A 1 70 ? 20.301 16.407 -10.259 1.00 50.53 70 TRP A O 1
ATOM 559 N N . LEU A 1 71 ? 21.480 15.399 -8.636 1.00 55.34 71 LEU A N 1
ATOM 560 C CA . LEU A 1 71 ? 22.242 16.591 -8.232 1.00 55.34 71 LEU A CA 1
ATOM 561 C C . LEU A 1 71 ? 23.142 17.131 -9.355 1.00 55.34 71 LEU A C 1
ATOM 563 O O . LEU A 1 71 ? 23.453 18.316 -9.377 1.00 55.34 71 LEU A O 1
ATOM 567 N N . LYS A 1 72 ? 23.545 16.280 -10.308 1.00 57.81 72 LYS A N 1
ATOM 568 C CA . LYS A 1 72 ? 24.402 16.668 -11.443 1.00 57.81 72 LYS A CA 1
ATOM 569 C C . LYS A 1 72 ? 23.636 17.336 -12.588 1.00 57.81 72 LYS A C 1
ATOM 571 O O . LYS A 1 72 ? 24.267 17.898 -13.475 1.00 57.81 72 LYS A O 1
ATOM 576 N N . VAL A 1 73 ? 22.305 17.246 -12.597 1.00 57.78 73 VAL A N 1
ATOM 577 C CA . VAL A 1 73 ? 21.440 17.754 -13.681 1.00 57.78 73 VAL A CA 1
ATOM 578 C C . VAL A 1 73 ? 20.563 18.928 -13.253 1.00 57.78 73 VAL A C 1
ATOM 580 O O . VAL A 1 73 ? 19.823 19.455 -14.080 1.00 57.78 73 VAL A O 1
ATOM 583 N N . MET A 1 74 ? 20.651 19.377 -11.998 1.00 45.62 74 MET A N 1
ATOM 584 C CA . MET A 1 74 ? 19.998 20.619 -11.594 1.00 45.62 74 MET A CA 1
ATOM 585 C C . MET A 1 74 ? 20.781 21.813 -12.155 1.00 45.62 7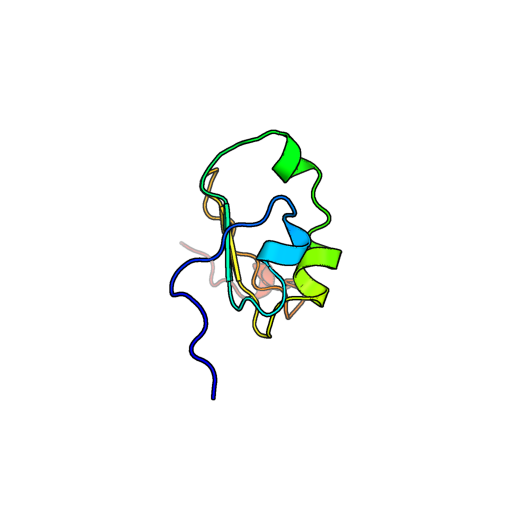4 MET A C 1
ATOM 587 O O . MET A 1 74 ? 21.951 21.976 -11.798 1.00 45.62 74 MET A O 1
ATOM 591 N N . PRO A 1 75 ? 20.183 22.685 -12.989 1.00 47.34 75 PRO A N 1
ATOM 592 C CA . PRO A 1 75 ? 20.722 24.025 -13.126 1.00 47.34 75 PRO A CA 1
ATOM 593 C C . PRO A 1 75 ? 20.616 24.664 -11.740 1.00 47.34 75 PRO A C 1
ATOM 595 O O . PRO A 1 75 ? 19.552 24.610 -11.119 1.00 47.34 75 PRO A O 1
ATOM 598 N N . ALA A 1 76 ? 21.737 25.170 -11.226 1.00 51.75 76 ALA A N 1
ATOM 599 C CA . ALA A 1 76 ? 21.779 25.823 -9.927 1.00 51.75 76 ALA A CA 1
ATOM 600 C C . ALA A 1 76 ? 20.639 26.845 -9.853 1.00 51.75 76 ALA A C 1
ATOM 602 O O . ALA A 1 76 ? 20.548 27.739 -10.697 1.00 51.75 76 ALA A O 1
ATOM 603 N N . VAL A 1 77 ? 19.743 26.671 -8.882 1.00 46.66 77 VAL A N 1
ATOM 604 C CA . VAL A 1 77 ? 18.821 27.739 -8.515 1.00 46.66 77 VAL A CA 1
ATOM 605 C C . VAL A 1 77 ? 19.695 28.881 -7.998 1.00 46.66 77 VAL A C 1
ATOM 607 O O . VAL A 1 77 ? 20.474 28.691 -7.062 1.00 46.66 77 VAL A O 1
ATOM 610 N N . ALA A 1 78 ? 19.673 29.993 -8.731 1.00 38.88 78 ALA A N 1
ATOM 611 C CA . ALA A 1 78 ? 20.320 31.242 -8.350 1.00 38.88 78 ALA A CA 1
ATOM 612 C C . ALA A 1 78 ? 19.665 31.833 -7.096 1.00 38.88 78 ALA A C 1
ATOM 614 O O . ALA A 1 78 ? 18.443 31.612 -6.917 1.00 38.88 78 ALA A O 1
#